Protein AF-A0A0F9K2M5-F1 (afdb_monomer_lite)

Foldseek 3Di:
DDDPVVVVLVQFDPPDPVRHFDWDWDLDDQWTWTAGPPPRDIDTRHRQGSVNVVVVVVVVVVVVVVVVVVVVVVVD

pLDDT: mean 70.19, std 9.75, range [43.81, 86.25]

Radius of gyration: 14.67 Å; chains: 1; bounding box: 29×24×43 Å

Sequence (76 aa):
MLPVMDRLEQAKCPPSPTGVHHWMIPSTGAEPIGHCQFCGTDRQFKGCSNYDWVDYQKANARNLELALKDARDENL

Structure (mmCIF, N/CA/C/O backbone):
data_AF-A0A0F9K2M5-F1
#
_entry.id   AF-A0A0F9K2M5-F1
#
loop_
_atom_site.group_PDB
_atom_site.id
_atom_site.type_symbol
_atom_site.label_atom_id
_atom_site.label_alt_id
_atom_site.label_comp_id
_atom_site.label_asym_id
_atom_site.label_entity_id
_atom_site.label_seq_id
_atom_site.pdbx_PDB_ins_code
_atom_site.Cartn_x
_atom_site.Cartn_y
_atom_site.Cartn_z
_atom_site.occupancy
_atom_site.B_iso_or_equiv
_atom_site.auth_seq_id
_atom_site.auth_comp_id
_atom_site.auth_asym_id
_atom_site.auth_atom_id
_atom_site.pdbx_PDB_model_num
ATOM 1 N N . MET A 1 1 ? 12.983 10.339 -7.082 1.00 48.00 1 MET A N 1
ATOM 2 C CA . MET A 1 1 ? 12.224 9.779 -5.942 1.00 48.00 1 MET A CA 1
ATOM 3 C C . MET A 1 1 ? 11.040 10.689 -5.678 1.00 48.00 1 MET A C 1
ATOM 5 O O . MET A 1 1 ? 11.267 11.876 -5.495 1.00 48.00 1 MET A O 1
ATOM 9 N N . LEU A 1 2 ? 9.809 10.173 -5.713 1.00 43.81 2 LEU A N 1
ATOM 10 C CA . LEU A 1 2 ? 8.630 10.971 -5.363 1.00 43.81 2 LEU A CA 1
ATOM 11 C C . LEU A 1 2 ? 8.584 11.230 -3.841 1.00 43.81 2 LEU A C 1
ATOM 13 O O . LEU A 1 2 ? 9.016 10.347 -3.076 1.00 43.81 2 LEU A O 1
ATOM 17 N N . PRO A 1 3 ? 8.072 12.399 -3.404 1.00 49.88 3 PRO A N 1
ATOM 18 C CA . PRO A 1 3 ? 7.848 12.711 -1.995 1.00 49.88 3 PRO A CA 1
ATOM 19 C C . PRO A 1 3 ? 7.028 11.614 -1.300 1.00 49.88 3 PRO A C 1
ATOM 21 O O . PRO A 1 3 ? 6.171 10.979 -1.911 1.00 49.88 3 PRO A O 1
ATOM 24 N N . VAL A 1 4 ? 7.289 11.373 -0.013 1.00 54.59 4 VAL A N 1
ATOM 25 C CA . VAL A 1 4 ? 6.624 10.311 0.772 1.00 54.59 4 VAL A CA 1
ATOM 26 C C . VAL A 1 4 ? 5.102 10.514 0.842 1.00 54.59 4 VAL A C 1
ATOM 28 O O . VAL A 1 4 ? 4.361 9.536 0.763 1.00 54.59 4 VAL A O 1
ATOM 31 N N . MET A 1 5 ? 4.628 11.765 0.906 1.00 53.78 5 MET A N 1
ATOM 32 C CA . MET A 1 5 ? 3.195 12.096 0.920 1.00 53.78 5 MET A CA 1
ATOM 33 C C . MET A 1 5 ? 2.460 11.618 -0.341 1.00 53.78 5 MET A C 1
ATOM 35 O O . MET A 1 5 ? 1.370 11.057 -0.236 1.00 53.78 5 MET A O 1
ATOM 39 N N . ASP A 1 6 ? 3.078 11.742 -1.518 1.00 62.09 6 ASP A N 1
ATOM 40 C CA . ASP A 1 6 ? 2.445 11.350 -2.782 1.00 62.09 6 ASP A CA 1
ATOM 41 C C . ASP A 1 6 ? 2.254 9.835 -2.886 1.00 62.09 6 ASP A C 1
ATOM 43 O O . ASP A 1 6 ? 1.326 9.371 -3.545 1.00 62.09 6 ASP A O 1
ATOM 47 N N . ARG A 1 7 ? 3.098 9.043 -2.211 1.00 61.06 7 ARG A N 1
ATOM 48 C CA . ARG A 1 7 ? 2.981 7.576 -2.210 1.00 61.06 7 ARG A CA 1
ATOM 49 C C . ARG A 1 7 ? 1.807 7.088 -1.367 1.00 61.06 7 ARG A C 1
ATOM 51 O O . ARG A 1 7 ? 1.175 6.107 -1.741 1.00 61.06 7 ARG A O 1
ATOM 58 N N . LEU A 1 8 ? 1.499 7.769 -0.260 1.00 65.25 8 LEU A N 1
ATOM 59 C CA . LEU A 1 8 ? 0.363 7.423 0.602 1.00 65.25 8 LEU A CA 1
ATOM 60 C C . LEU A 1 8 ? -0.972 7.746 -0.072 1.00 65.25 8 LEU A C 1
ATOM 62 O O . LEU A 1 8 ? -1.875 6.912 -0.063 1.00 65.25 8 LEU A O 1
ATOM 66 N N . GLU A 1 9 ? -1.083 8.899 -0.736 1.00 66.00 9 GLU A N 1
ATOM 67 C CA . GLU A 1 9 ? -2.246 9.199 -1.584 1.00 66.00 9 GLU A CA 1
ATOM 68 C C . GLU A 1 9 ? -2.361 8.186 -2.735 1.00 66.00 9 GLU A C 1
ATOM 70 O O . GLU A 1 9 ? -3.449 7.703 -3.058 1.00 66.00 9 GLU A O 1
ATOM 75 N N . GLN A 1 10 ? -1.226 7.7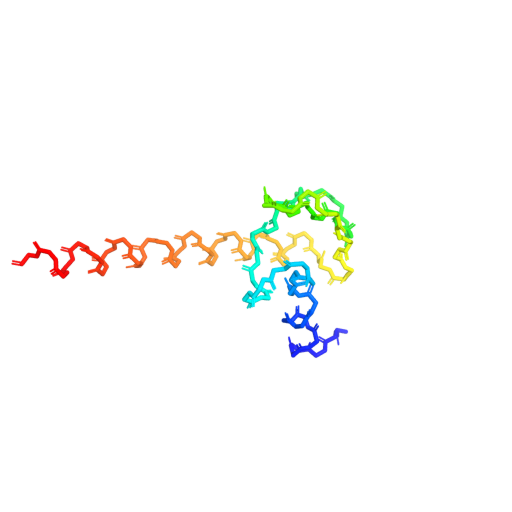60 -3.297 1.00 63.81 10 GLN A N 1
ATOM 76 C CA . GLN A 1 10 ? -1.174 6.683 -4.284 1.00 63.81 10 GLN A CA 1
ATOM 77 C C . GLN A 1 10 ? -1.403 5.272 -3.721 1.00 63.81 10 GLN A C 1
ATOM 79 O O . GLN A 1 10 ? -1.496 4.324 -4.493 1.00 63.81 10 GLN A O 1
ATOM 84 N N . ALA A 1 11 ? -1.536 5.093 -2.412 1.00 64.62 11 ALA A N 1
ATOM 85 C CA . ALA A 1 11 ? -1.951 3.821 -1.829 1.00 64.62 11 ALA A CA 1
ATOM 86 C C . ALA A 1 11 ? -3.470 3.761 -1.607 1.00 64.62 11 ALA A C 1
ATOM 88 O O . ALA A 1 11 ? -4.021 2.676 -1.410 1.00 64.62 11 ALA A O 1
ATOM 89 N N . LYS A 1 12 ? -4.174 4.901 -1.676 1.00 72.25 12 LYS A N 1
ATOM 90 C CA . LYS A 1 12 ? -5.618 4.937 -1.440 1.00 72.25 12 LYS A CA 1
ATOM 91 C C . LYS A 1 12 ? -6.402 4.234 -2.540 1.00 72.25 12 LYS A C 1
ATOM 93 O O . LYS A 1 12 ? -6.058 4.308 -3.720 1.00 72.25 12 LYS A O 1
ATOM 98 N N . CYS A 1 13 ? -7.483 3.570 -2.149 1.00 72.44 13 CYS A N 1
ATOM 99 C CA . CYS A 1 13 ? -8.418 2.928 -3.064 1.00 72.44 13 CYS A CA 1
ATOM 100 C C . CYS A 1 13 ? -9.636 3.851 -3.262 1.00 72.44 13 CYS A C 1
ATOM 102 O O . CYS A 1 13 ? -10.390 4.021 -2.306 1.00 72.44 13 CYS A O 1
ATOM 104 N N . PRO A 1 14 ? -9.856 4.444 -4.457 1.00 72.31 14 PRO A N 1
ATOM 105 C CA . PRO A 1 14 ? -10.987 5.348 -4.705 1.00 72.31 14 PRO A CA 1
ATOM 106 C C . PRO A 1 14 ? -12.377 4.787 -4.350 1.00 72.31 14 PRO A C 1
ATOM 108 O O . PRO A 1 14 ? -13.178 5.539 -3.806 1.00 72.31 14 PRO A O 1
ATOM 111 N N . PRO A 1 15 ? -12.690 3.498 -4.608 1.00 71.56 15 PRO A N 1
ATOM 112 C CA . PRO A 1 15 ? -13.978 2.920 -4.216 1.00 71.56 15 PRO A CA 1
ATOM 113 C C . PRO A 1 15 ? -14.078 2.567 -2.722 1.00 71.56 15 PRO A C 1
ATOM 115 O O . PRO A 1 15 ? -15.133 2.121 -2.277 1.00 71.56 15 PRO A O 1
ATOM 118 N N . SER A 1 16 ? -13.008 2.719 -1.936 1.00 72.75 16 SER A N 1
ATOM 119 C CA . SER A 1 16 ? -13.060 2.471 -0.497 1.00 72.75 16 SER A CA 1
ATOM 120 C C . SER A 1 16 ? -13.706 3.649 0.234 1.00 72.75 16 SER A C 1
ATOM 122 O O . SER A 1 16 ? -13.196 4.764 0.126 1.00 72.75 16 SER A O 1
ATOM 124 N N . PRO A 1 17 ? -14.748 3.430 1.057 1.00 70.31 17 PRO A N 1
ATOM 125 C CA . PRO A 1 17 ? -15.352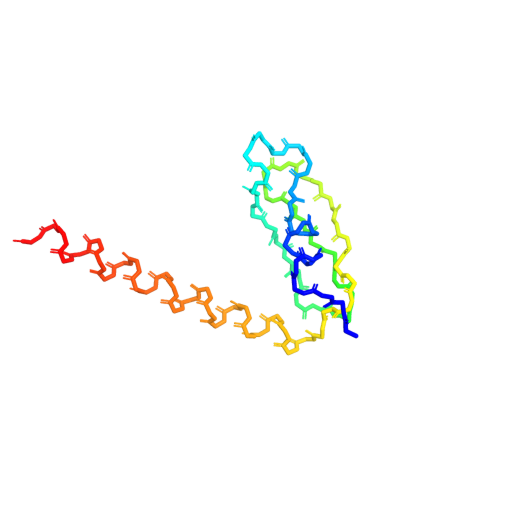 4.497 1.857 1.00 70.31 17 PRO A CA 1
ATOM 126 C C . PRO A 1 17 ? -14.388 5.068 2.910 1.00 70.31 17 PRO A C 1
ATOM 128 O O . PRO A 1 17 ? -14.554 6.202 3.345 1.00 70.31 17 PRO A O 1
ATOM 131 N N . THR A 1 18 ? -13.362 4.305 3.301 1.00 74.62 18 THR A N 1
ATOM 132 C CA . THR A 1 18 ? -12.296 4.740 4.219 1.00 74.62 18 THR A CA 1
ATOM 133 C C . THR A 1 18 ? -11.021 5.160 3.484 1.00 74.62 18 THR A C 1
ATOM 135 O O . THR A 1 18 ? -10.066 5.620 4.106 1.00 74.62 18 THR A O 1
ATOM 138 N N . GLY A 1 19 ? -10.975 4.986 2.160 1.00 67.56 19 GLY A N 1
ATOM 139 C CA . GLY A 1 19 ? -9.793 5.208 1.333 1.00 67.56 19 GLY A CA 1
ATOM 140 C C . GLY A 1 19 ? -8.700 4.144 1.478 1.00 67.56 19 GLY A C 1
ATOM 141 O O . GLY A 1 19 ? -7.711 4.222 0.754 1.00 67.56 19 GLY A O 1
ATOM 142 N N . VAL A 1 20 ? -8.849 3.140 2.349 1.00 66.88 20 VAL A N 1
ATOM 143 C CA . VAL A 1 20 ? -7.795 2.161 2.668 1.00 66.88 20 VAL A CA 1
ATOM 144 C C . VAL A 1 20 ? -8.320 0.748 2.438 1.00 66.88 20 VAL A C 1
ATOM 146 O O . VAL A 1 20 ? -9.005 0.181 3.283 1.00 66.88 20 VAL A O 1
ATOM 149 N N . HIS A 1 21 ? -7.980 0.164 1.289 1.00 71.94 21 HIS A N 1
ATOM 150 C CA . HIS A 1 21 ? -8.206 -1.254 1.010 1.00 71.94 21 HIS A CA 1
ATOM 151 C C . HIS A 1 21 ? -6.884 -1.985 0.789 1.00 71.94 21 HIS A C 1
ATOM 153 O O . HIS A 1 21 ? -5.882 -1.386 0.399 1.00 71.94 21 HIS A O 1
ATOM 159 N N . HIS A 1 22 ? -6.899 -3.293 1.049 1.00 74.88 22 HIS A N 1
ATOM 160 C CA . HIS A 1 22 ? -5.736 -4.155 0.891 1.00 74.88 22 HIS A CA 1
ATOM 161 C C . HIS A 1 22 ? -5.442 -4.404 -0.596 1.00 74.88 22 HIS A C 1
ATOM 163 O O . HIS A 1 22 ? -6.286 -4.935 -1.326 1.00 74.88 22 HIS A O 1
ATOM 169 N N . TRP A 1 23 ? -4.240 -4.027 -1.035 1.00 77.31 23 TRP A N 1
ATOM 170 C CA . TRP A 1 23 ? -3.742 -4.288 -2.384 1.00 77.31 23 TRP A CA 1
ATOM 171 C C . TRP A 1 23 ? -2.888 -5.555 -2.388 1.00 77.31 23 TRP A C 1
ATOM 173 O O . TRP A 1 23 ? -1.856 -5.620 -1.725 1.00 77.31 23 TRP A O 1
ATOM 183 N N . MET A 1 24 ? -3.293 -6.546 -3.174 1.00 78.25 24 MET A N 1
ATOM 184 C CA . MET A 1 24 ? -2.502 -7.733 -3.473 1.00 78.25 24 MET A CA 1
ATOM 185 C C . MET A 1 24 ? -1.563 -7.409 -4.629 1.00 78.25 24 MET A C 1
ATOM 187 O O . MET A 1 24 ? -1.985 -7.336 -5.781 1.00 78.25 24 MET A O 1
ATOM 191 N N . ILE A 1 25 ? -0.294 -7.168 -4.316 1.00 74.69 25 ILE A N 1
ATOM 192 C CA . ILE A 1 25 ? 0.714 -6.756 -5.293 1.00 74.69 25 ILE A CA 1
ATOM 193 C C . ILE A 1 25 ? 1.618 -7.960 -5.587 1.00 74.69 25 ILE A C 1
ATOM 195 O O . ILE A 1 25 ? 2.344 -8.396 -4.689 1.00 74.69 25 ILE A O 1
ATOM 199 N N . PRO A 1 26 ? 1.602 -8.519 -6.811 1.00 68.81 26 PRO A N 1
ATOM 200 C CA . PRO A 1 26 ? 2.545 -9.557 -7.194 1.00 68.81 26 PRO A CA 1
ATOM 201 C C . PRO A 1 26 ? 3.952 -8.951 -7.194 1.00 68.81 26 PRO A C 1
ATOM 203 O O . PRO A 1 26 ? 4.194 -7.924 -7.825 1.00 68.81 26 PRO A O 1
ATOM 206 N N . SER A 1 27 ? 4.892 -9.564 -6.469 1.00 63.38 27 SER A N 1
ATOM 207 C CA . SER A 1 27 ? 6.276 -9.076 -6.303 1.00 63.38 27 SER A CA 1
ATOM 208 C C . SER A 1 27 ? 7.147 -9.284 -7.554 1.00 63.38 27 SER A C 1
ATOM 210 O O . SER A 1 27 ? 8.318 -9.648 -7.465 1.00 63.38 27 SER A O 1
ATOM 212 N N . THR A 1 28 ? 6.563 -9.105 -8.736 1.00 62.19 28 THR A N 1
ATOM 213 C CA . THR A 1 28 ? 7.185 -9.356 -10.033 1.00 62.19 28 THR A CA 1
ATOM 214 C C . THR A 1 28 ? 7.137 -8.095 -10.887 1.00 62.19 28 THR A C 1
ATOM 216 O O . THR A 1 28 ? 6.059 -7.635 -11.260 1.00 62.19 28 THR A O 1
ATOM 219 N N . GLY A 1 29 ? 8.316 -7.585 -11.245 1.00 60.19 29 GLY A N 1
ATOM 220 C CA . GLY A 1 29 ? 8.481 -6.427 -12.126 1.00 60.19 29 GLY A CA 1
ATOM 221 C C . GLY A 1 29 ? 8.716 -5.110 -11.381 1.00 60.19 29 GLY A C 1
ATOM 222 O O . GLY A 1 29 ? 8.357 -4.957 -10.221 1.00 60.19 29 GLY A O 1
ATOM 223 N N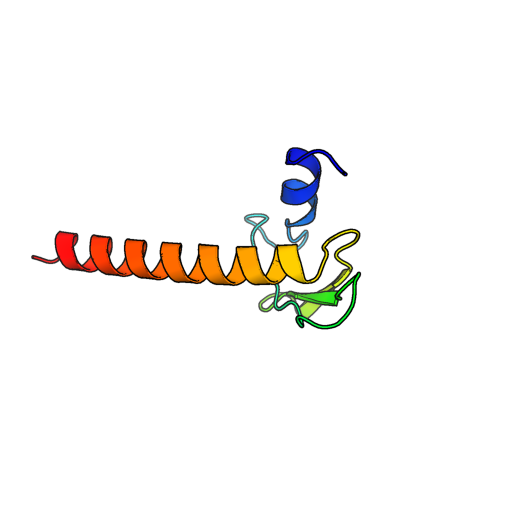 . ALA A 1 30 ? 9.336 -4.147 -12.070 1.00 65.50 30 ALA A N 1
ATOM 224 C CA . ALA A 1 30 ? 9.656 -2.822 -11.524 1.00 65.50 30 ALA A CA 1
ATOM 225 C C . ALA A 1 30 ? 8.429 -1.897 -11.368 1.00 65.50 30 ALA A C 1
ATOM 227 O O . ALA A 1 30 ? 8.521 -0.844 -10.741 1.00 65.50 30 ALA A O 1
ATOM 228 N N . GLU A 1 31 ? 7.293 -2.278 -11.959 1.00 75.81 31 GLU 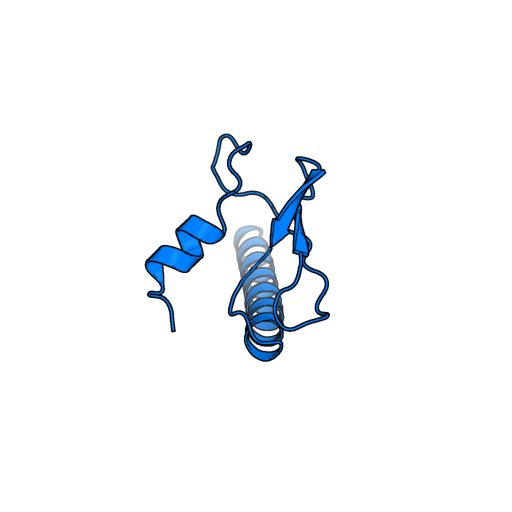A N 1
ATOM 229 C CA . GLU A 1 31 ? 6.029 -1.542 -11.895 1.00 75.81 31 GLU A CA 1
ATOM 230 C C . GLU A 1 31 ? 4.855 -2.522 -11.737 1.00 75.81 31 GLU A C 1
ATOM 232 O O . GLU A 1 31 ? 4.114 -2.760 -12.699 1.00 75.81 31 GLU A O 1
ATOM 237 N N . PRO A 1 32 ? 4.705 -3.171 -10.569 1.00 77.12 32 PRO A N 1
ATOM 238 C CA . PRO A 1 32 ? 3.714 -4.221 -10.410 1.00 77.12 32 PRO A CA 1
ATOM 239 C C . PRO A 1 32 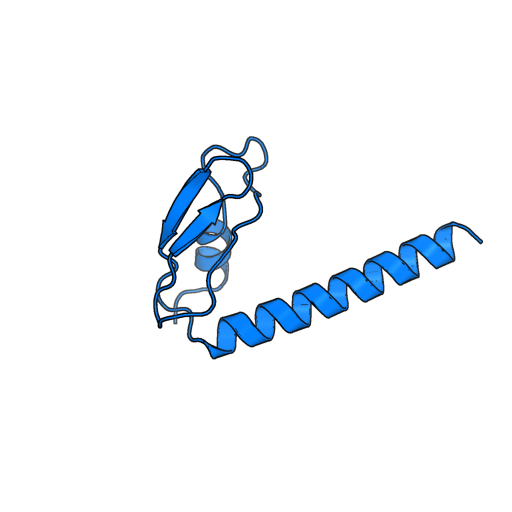? 2.290 -3.658 -10.430 1.00 77.12 32 PRO A C 1
ATOM 241 O O . PRO A 1 32 ? 2.025 -2.520 -10.024 1.00 77.12 32 PRO A O 1
ATOM 244 N N . ILE A 1 33 ? 1.361 -4.493 -10.889 1.00 81.88 33 ILE A N 1
ATOM 245 C CA . ILE A 1 33 ? -0.071 -4.203 -10.868 1.00 81.88 33 ILE A CA 1
ATOM 246 C C . ILE A 1 33 ? -0.652 -4.832 -9.606 1.00 81.88 33 ILE A C 1
ATOM 248 O O . ILE A 1 33 ? -0.732 -6.051 -9.503 1.00 81.88 33 ILE A O 1
ATOM 252 N N . GLY A 1 34 ? -1.035 -4.004 -8.639 1.00 82.19 34 GLY A N 1
ATOM 253 C CA . GLY A 1 34 ? -1.758 -4.446 -7.457 1.00 82.19 34 GLY A CA 1
ATOM 254 C C . GLY A 1 34 ? -3.244 -4.607 -7.725 1.00 82.19 34 GLY A C 1
ATOM 255 O O . GLY A 1 34 ? -3.863 -3.732 -8.325 1.00 82.19 34 GLY A O 1
ATOM 256 N N . HIS A 1 35 ? -3.814 -5.690 -7.214 1.00 82.25 35 HIS A N 1
ATOM 257 C CA . HIS A 1 35 ? -5.240 -5.977 -7.268 1.00 82.25 35 HIS A CA 1
ATOM 258 C C . HIS A 1 35 ? -5.886 -5.717 -5.905 1.00 82.25 35 HIS A C 1
ATOM 260 O O . HIS A 1 35 ? -5.439 -6.243 -4.886 1.00 82.25 35 HIS A O 1
ATOM 266 N N . CYS A 1 36 ? -6.935 -4.903 -5.850 1.00 83.00 36 CYS A N 1
ATOM 267 C CA . CYS A 1 36 ? -7.657 -4.650 -4.607 1.00 83.00 36 CYS A CA 1
ATOM 268 C C . CYS A 1 36 ? -8.493 -5.876 -4.221 1.00 83.00 36 CYS A C 1
ATOM 270 O O . CYS A 1 36 ? -9.425 -6.237 -4.939 1.00 83.00 36 CYS A O 1
ATOM 272 N N . GLN A 1 37 ? -8.221 -6.461 -3.052 1.00 76.00 37 GLN A N 1
ATOM 273 C CA . GLN A 1 37 ? -8.897 -7.674 -2.572 1.00 76.00 37 GLN A CA 1
ATOM 274 C C . GLN A 1 37 ? -10.421 -7.518 -2.444 1.00 76.00 37 GLN A C 1
ATOM 276 O O . GLN A 1 37 ? -11.155 -8.491 -2.588 1.00 76.00 37 GLN A O 1
ATOM 281 N N . PHE A 1 38 ? -10.898 -6.303 -2.169 1.00 76.56 38 PHE A N 1
ATOM 282 C CA . PHE A 1 38 ? -12.312 -6.046 -1.885 1.00 76.56 38 PHE A CA 1
ATOM 283 C C . PHE A 1 38 ? -13.084 -5.503 -3.087 1.00 76.56 38 PHE A C 1
ATOM 285 O O . PHE A 1 38 ? -14.267 -5.788 -3.238 1.00 76.56 38 PHE A O 1
ATOM 292 N N . CYS A 1 39 ? -12.435 -4.704 -3.935 1.00 79.75 39 CYS A N 1
ATOM 293 C CA . CYS A 1 39 ? -13.107 -4.006 -5.036 1.00 79.75 39 CYS A CA 1
ATOM 294 C C . CYS A 1 39 ? -12.875 -4.653 -6.399 1.00 79.75 39 CYS A C 1
ATOM 296 O O . CYS A 1 39 ? -13.515 -4.252 -7.366 1.00 79.75 39 CYS A O 1
ATOM 298 N N . GLY A 1 40 ? -11.905 -5.565 -6.508 1.00 78.94 40 GLY A N 1
ATOM 299 C CA . GLY A 1 40 ? -11.501 -6.144 -7.787 1.00 78.94 40 GLY A CA 1
ATOM 300 C C . GLY A 1 40 ? -10.839 -5.150 -8.750 1.00 78.94 40 GLY A C 1
ATOM 301 O O . GLY A 1 40 ? -10.678 -5.446 -9.927 1.00 78.94 40 GLY A O 1
ATOM 302 N N . THR A 1 41 ? -10.503 -3.945 -8.282 1.00 80.69 41 THR A N 1
ATOM 303 C CA . THR A 1 41 ? -9.860 -2.903 -9.093 1.00 80.69 41 THR A CA 1
ATOM 304 C C . THR A 1 41 ? -8.357 -3.135 -9.170 1.00 80.69 41 THR A C 1
ATOM 306 O O . THR A 1 41 ? -7.737 -3.451 -8.155 1.00 80.69 41 THR A O 1
ATOM 309 N N . ASP A 1 42 ? -7.778 -2.887 -10.342 1.00 83.56 42 ASP A N 1
ATOM 310 C CA . ASP A 1 42 ? -6.337 -2.951 -10.576 1.00 83.56 42 ASP A CA 1
ATOM 311 C C . ASP A 1 42 ? -5.678 -1.573 -10.485 1.00 83.56 42 ASP A C 1
ATOM 313 O O . ASP A 1 42 ? -6.262 -0.547 -10.849 1.00 83.56 42 ASP A O 1
ATOM 317 N N . ARG A 1 43 ? -4.424 -1.546 -10.030 1.00 77.38 43 ARG A N 1
ATOM 318 C CA . ARG A 1 43 ? -3.606 -0.334 -9.978 1.00 77.38 43 ARG A CA 1
ATOM 319 C C . ARG A 1 43 ? -2.144 -0.622 -10.278 1.00 77.38 43 ARG A C 1
ATOM 321 O O . ARG A 1 43 ? -1.543 -1.484 -9.653 1.00 77.38 43 ARG A O 1
ATOM 328 N N . GLN A 1 44 ? -1.539 0.179 -11.151 1.00 80.38 44 GLN A N 1
ATOM 329 C CA . GLN A 1 44 ? -0.096 0.138 -11.383 1.00 80.38 44 GLN A CA 1
ATOM 330 C C . GLN A 1 44 ? 0.659 0.973 -10.337 1.00 80.38 44 GLN A C 1
ATOM 332 O O . GLN A 1 44 ? 0.393 2.168 -10.179 1.00 80.38 44 GLN A O 1
ATOM 337 N N . PHE A 1 45 ? 1.623 0.359 -9.653 1.00 74.81 45 PHE A N 1
ATOM 338 C CA . PHE A 1 45 ? 2.520 1.034 -8.716 1.00 74.81 45 PHE A CA 1
ATOM 339 C C . PHE A 1 45 ? 3.822 1.395 -9.434 1.00 74.81 45 PHE A C 1
ATOM 341 O O . PHE A 1 45 ? 4.616 0.519 -9.766 1.00 74.81 45 PHE A O 1
ATOM 348 N N . LYS A 1 46 ? 4.035 2.687 -9.712 1.00 73.00 46 LYS A N 1
ATOM 349 C CA . LYS A 1 46 ? 5.212 3.175 -10.450 1.00 73.00 46 LYS A CA 1
ATOM 350 C C . LYS A 1 46 ? 6.346 3.559 -9.504 1.00 73.00 46 LYS A C 1
ATOM 352 O O . LYS A 1 46 ? 6.123 4.254 -8.515 1.00 73.00 46 LYS A O 1
ATOM 357 N N . GLY A 1 47 ? 7.574 3.173 -9.852 1.00 65.31 47 GLY A N 1
ATOM 358 C CA . GLY A 1 47 ? 8.778 3.584 -9.121 1.00 65.31 47 GLY A CA 1
ATOM 359 C C . GLY A 1 47 ? 8.997 2.872 -7.784 1.00 65.31 47 GLY A C 1
ATOM 360 O O . GLY A 1 47 ? 9.711 3.402 -6.934 1.00 65.31 47 GLY A O 1
ATOM 361 N N . CYS A 1 48 ? 8.399 1.694 -7.605 1.00 62.12 48 CYS A N 1
ATOM 362 C CA . CYS A 1 48 ? 8.673 0.809 -6.479 1.00 62.12 48 CYS A CA 1
ATOM 363 C C . CYS A 1 48 ? 9.621 -0.292 -6.956 1.00 62.12 48 CYS A C 1
ATOM 365 O O . CYS A 1 48 ? 9.234 -1.170 -7.727 1.00 62.12 48 CYS A O 1
ATOM 367 N N . SER A 1 49 ? 10.876 -0.235 -6.524 1.00 62.81 49 SER A N 1
ATOM 368 C CA . SER A 1 49 ? 11.834 -1.301 -6.797 1.00 62.81 49 SER A CA 1
ATOM 369 C C . SER A 1 49 ? 11.435 -2.578 -6.047 1.00 62.81 49 SER A C 1
ATOM 371 O O . SER A 1 49 ? 10.767 -2.523 -5.016 1.00 62.81 49 SER A O 1
ATOM 373 N N . ASN A 1 50 ? 11.888 -3.745 -6.516 1.00 58.84 50 ASN A N 1
ATOM 374 C CA . ASN A 1 50 ? 11.688 -5.013 -5.799 1.00 58.84 50 ASN A CA 1
ATOM 375 C C . ASN A 1 50 ? 12.134 -4.948 -4.323 1.00 58.84 50 ASN A C 1
ATOM 377 O O . ASN A 1 50 ? 11.552 -5.628 -3.482 1.00 58.84 50 ASN A O 1
ATOM 381 N N . TYR A 1 51 ? 13.126 -4.112 -3.999 1.00 54.78 51 TYR A N 1
ATOM 382 C CA . TYR A 1 51 ? 13.589 -3.896 -2.628 1.00 54.78 51 TYR A CA 1
ATOM 383 C C . TYR A 1 51 ? 12.545 -3.193 -1.755 1.00 54.78 51 TYR A C 1
ATOM 385 O O . TYR A 1 51 ? 12.321 -3.622 -0.625 1.00 54.78 51 TYR A O 1
ATOM 393 N N . ASP A 1 52 ? 11.841 -2.195 -2.300 1.00 61.19 52 ASP A N 1
ATOM 394 C CA . ASP A 1 52 ? 10.787 -1.473 -1.577 1.00 61.19 52 ASP A CA 1
ATOM 395 C C . ASP A 1 52 ? 9.652 -2.424 -1.143 1.00 61.19 52 ASP A C 1
ATOM 397 O O . ASP A 1 52 ? 9.067 -2.268 -0.069 1.00 61.19 52 ASP A O 1
ATOM 401 N N . TRP A 1 53 ? 9.370 -3.458 -1.944 1.00 61.38 53 TRP A N 1
ATOM 402 C CA . TRP A 1 53 ? 8.346 -4.463 -1.640 1.00 61.38 53 TRP A CA 1
ATOM 403 C C . TRP A 1 53 ? 8.779 -5.471 -0.575 1.00 61.38 53 TRP A C 1
ATOM 405 O O . TRP A 1 53 ? 7.977 -5.834 0.288 1.00 61.38 53 TRP A O 1
ATOM 415 N N . VAL A 1 54 ? 10.041 -5.904 -0.604 1.00 60.34 54 VAL A N 1
ATOM 416 C CA . VAL A 1 54 ? 10.608 -6.788 0.429 1.00 60.34 54 VAL A CA 1
ATOM 417 C C . VAL A 1 54 ? 10.615 -6.084 1.786 1.00 60.34 54 VAL A C 1
ATOM 419 O O . VAL A 1 54 ? 10.266 -6.693 2.800 1.00 60.34 54 VAL A O 1
ATOM 422 N N . ASP A 1 55 ? 10.957 -4.797 1.808 1.00 59.97 55 ASP A N 1
ATOM 423 C CA . ASP A 1 55 ? 10.944 -3.995 3.030 1.00 59.97 55 ASP A CA 1
ATOM 424 C C . ASP A 1 55 ? 9.519 -3.793 3.558 1.00 59.97 55 ASP A C 1
ATOM 426 O O . ASP A 1 55 ? 9.288 -3.935 4.762 1.00 59.97 55 ASP A O 1
ATOM 430 N N . TYR A 1 56 ? 8.539 -3.571 2.673 1.00 63.41 56 TYR A N 1
ATOM 431 C CA . TYR A 1 56 ? 7.129 -3.501 3.062 1.00 63.41 56 TYR A CA 1
ATOM 432 C C . TYR A 1 56 ? 6.621 -4.816 3.672 1.00 63.41 56 TYR A C 1
ATOM 434 O O . TYR A 1 56 ? 5.989 -4.795 4.728 1.00 63.41 56 TYR A O 1
ATOM 442 N N . GLN A 1 57 ? 6.927 -5.970 3.066 1.00 63.41 57 GLN A N 1
ATOM 443 C CA . GLN A 1 57 ? 6.519 -7.276 3.601 1.00 63.41 57 GLN A CA 1
ATOM 444 C C . GLN A 1 57 ? 7.120 -7.543 4.987 1.00 63.41 57 GLN A C 1
ATOM 446 O O . GLN A 1 57 ? 6.402 -7.965 5.894 1.00 63.41 57 GLN A O 1
ATOM 451 N N . LYS A 1 58 ? 8.413 -7.246 5.180 1.00 66.81 58 LYS A N 1
ATOM 452 C CA . LYS A 1 58 ? 9.083 -7.379 6.485 1.00 66.81 58 LYS A CA 1
ATOM 453 C C . LYS A 1 58 ? 8.484 -6.442 7.532 1.00 66.81 58 LYS A C 1
ATOM 455 O O . LYS A 1 58 ? 8.249 -6.863 8.664 1.00 66.81 58 LYS A O 1
ATOM 460 N N . ALA A 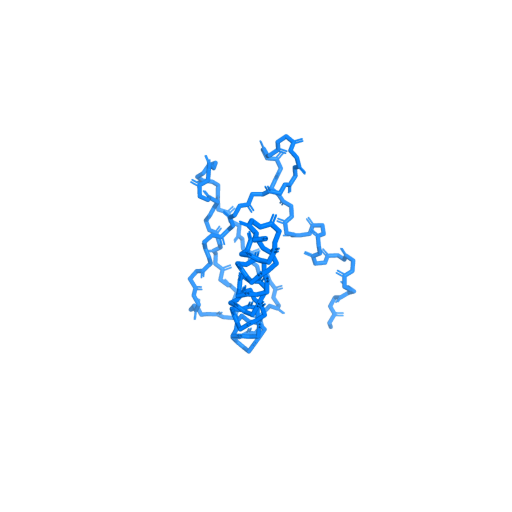1 59 ? 8.219 -5.188 7.163 1.00 68.56 59 ALA A N 1
ATOM 461 C CA . ALA A 1 59 ? 7.596 -4.217 8.056 1.00 68.56 59 ALA A CA 1
ATOM 462 C C . ALA A 1 59 ? 6.175 -4.642 8.452 1.00 68.56 59 ALA A C 1
ATOM 464 O O . ALA A 1 59 ? 5.826 -4.566 9.628 1.00 68.56 59 ALA A O 1
ATOM 465 N N . ASN A 1 60 ? 5.381 -5.140 7.501 1.00 72.81 60 ASN A N 1
ATOM 466 C CA . ASN A 1 60 ? 4.028 -5.619 7.764 1.00 72.81 60 ASN A CA 1
ATOM 467 C C . ASN A 1 60 ? 4.024 -6.862 8.668 1.00 72.81 60 ASN A C 1
ATOM 469 O O . ASN A 1 60 ? 3.257 -6.913 9.624 1.00 72.81 60 ASN A O 1
ATOM 473 N N . ALA A 1 61 ? 4.921 -7.825 8.424 1.00 74.50 61 ALA A N 1
ATOM 474 C CA . ALA A 1 61 ? 5.072 -9.007 9.275 1.00 74.50 61 ALA A CA 1
ATOM 475 C C . ALA A 1 61 ? 5.436 -8.631 10.722 1.00 74.50 61 ALA A C 1
ATOM 477 O O . ALA A 1 61 ? 4.806 -9.116 11.659 1.00 74.50 61 ALA A O 1
ATOM 478 N N . ARG A 1 62 ? 6.386 -7.703 10.905 1.00 76.69 62 ARG A N 1
ATOM 479 C CA . ARG A 1 62 ? 6.752 -7.182 12.231 1.00 76.69 62 ARG A CA 1
ATOM 480 C C . ARG A 1 62 ? 5.582 -6.473 12.914 1.00 76.69 62 ARG A C 1
ATOM 482 O O . ARG A 1 62 ? 5.357 -6.670 14.101 1.00 76.69 62 ARG A O 1
ATOM 489 N N . ASN A 1 63 ? 4.852 -5.629 12.186 1.00 75.38 63 ASN A N 1
ATOM 490 C CA . ASN A 1 63 ? 3.715 -4.901 12.750 1.00 75.38 63 ASN A CA 1
ATOM 491 C C . ASN A 1 63 ? 2.585 -5.855 13.165 1.00 75.38 63 ASN A C 1
ATOM 493 O O . ASN A 1 63 ? 1.957 -5.630 14.194 1.00 75.38 63 ASN A O 1
ATOM 497 N N . LEU A 1 64 ? 2.359 -6.931 12.405 1.00 78.50 64 LEU A N 1
ATOM 498 C CA . LEU A 1 64 ? 1.412 -7.980 12.772 1.00 78.50 64 LEU A CA 1
ATOM 499 C C . LEU A 1 64 ? 1.854 -8.718 14.043 1.00 78.50 64 LEU A C 1
ATOM 501 O O . LEU A 1 64 ? 1.033 -8.947 14.922 1.00 78.50 64 LEU A O 1
ATOM 505 N N . GLU A 1 65 ? 3.138 -9.060 14.164 1.00 83.12 65 GLU A N 1
ATOM 506 C CA . GLU A 1 65 ? 3.685 -9.699 15.368 1.00 83.12 65 GLU A CA 1
ATOM 507 C C . GLU A 1 65 ? 3.529 -8.810 16.611 1.00 83.12 65 GLU A C 1
ATOM 509 O O . GLU A 1 65 ? 3.098 -9.291 17.657 1.00 83.12 65 GLU A O 1
ATOM 514 N N . LEU A 1 66 ? 3.815 -7.509 16.484 1.00 82.94 66 LEU A N 1
ATOM 515 C CA . LEU A 1 66 ? 3.603 -6.533 17.556 1.00 82.94 66 LEU A CA 1
ATOM 516 C C . LEU A 1 66 ? 2.124 -6.440 17.944 1.00 82.94 66 LEU A C 1
ATOM 518 O O . LEU A 1 66 ? 1.807 -6.577 19.118 1.00 82.94 66 LEU A O 1
ATOM 522 N N . ALA A 1 67 ? 1.217 -6.311 16.972 1.00 78.31 67 ALA A N 1
ATOM 523 C CA . ALA A 1 67 ? -0.219 -6.247 17.241 1.00 78.31 67 ALA A CA 1
ATOM 524 C C . ALA A 1 67 ? -0.754 -7.525 17.914 1.00 78.31 67 ALA A C 1
ATOM 526 O O . ALA A 1 67 ? -1.601 -7.453 18.800 1.00 78.31 67 ALA A O 1
ATOM 527 N N . LEU A 1 68 ? -0.253 -8.702 17.521 1.00 86.25 68 LEU A N 1
ATOM 528 C CA . LEU A 1 68 ? -0.604 -9.976 18.155 1.00 86.25 68 LEU A CA 1
ATOM 529 C C . LEU A 1 68 ? -0.067 -10.078 19.586 1.00 86.25 68 LEU A C 1
ATOM 531 O O . LEU A 1 68 ? -0.724 -10.669 20.443 1.00 86.25 68 LEU A O 1
ATOM 535 N N . LYS A 1 69 ? 1.121 -9.523 19.845 1.00 86.19 69 LYS A N 1
ATOM 536 C CA . LYS A 1 69 ? 1.700 -9.462 21.186 1.00 86.19 69 LYS A CA 1
ATOM 537 C C . LYS A 1 69 ? 0.905 -8.515 22.085 1.00 86.19 69 LYS A C 1
ATOM 539 O O . LYS A 1 69 ? 0.512 -8.933 23.167 1.00 86.19 69 LYS A O 1
ATOM 544 N N . ASP A 1 70 ? 0.602 -7.313 21.608 1.00 82.50 70 ASP A N 1
ATOM 545 C CA . ASP A 1 70 ? -0.200 -6.332 22.344 1.00 82.50 70 ASP A CA 1
ATOM 546 C C . ASP A 1 70 ? -1.593 -6.904 22.670 1.00 82.50 70 ASP A C 1
ATOM 548 O O . ASP A 1 70 ? -2.023 -6.883 23.820 1.00 82.50 70 ASP A O 1
ATOM 552 N N . ALA A 1 71 ? -2.258 -7.545 21.700 1.00 79.75 71 ALA A N 1
ATOM 553 C CA . ALA A 1 71 ? -3.559 -8.189 21.914 1.00 79.75 71 ALA A CA 1
ATOM 554 C C . ALA A 1 71 ? -3.519 -9.359 22.917 1.00 79.75 71 ALA A C 1
ATOM 556 O O . ALA A 1 71 ? -4.528 -9.668 23.558 1.00 79.75 71 ALA A O 1
ATOM 557 N N . ARG A 1 72 ? -2.372 -10.041 23.038 1.00 81.69 72 ARG A N 1
ATOM 558 C CA . ARG A 1 72 ? -2.155 -11.095 24.035 1.00 81.69 72 ARG A CA 1
ATOM 559 C C . ARG A 1 72 ? -1.951 -10.506 25.429 1.00 81.69 72 ARG A C 1
ATOM 561 O O . ARG A 1 72 ? -2.489 -11.065 26.380 1.00 81.69 72 ARG A O 1
ATOM 568 N N . ASP A 1 73 ? -1.194 -9.419 25.534 1.00 75.81 73 ASP A N 1
ATOM 569 C CA . ASP A 1 73 ? -0.890 -8.756 26.804 1.00 75.81 73 ASP A CA 1
ATOM 570 C C . ASP A 1 73 ? -2.122 -8.012 27.367 1.00 75.81 73 ASP A C 1
ATOM 572 O O . ASP A 1 73 ? -2.275 -7.929 28.579 1.00 75.81 73 ASP A O 1
ATOM 576 N N . GLU A 1 74 ? -3.050 -7.550 26.520 1.00 69.31 74 GLU A N 1
ATOM 577 C CA . GLU A 1 74 ? -4.333 -6.954 26.946 1.00 69.31 74 GLU A CA 1
ATOM 578 C C . GLU A 1 74 ? -5.389 -7.976 27.425 1.00 69.31 74 GLU A C 1
ATOM 580 O O . GLU A 1 74 ? -6.383 -7.592 28.040 1.00 69.31 74 GLU A O 1
ATOM 585 N N . ASN A 1 75 ? -5.204 -9.274 27.149 1.00 56.97 75 ASN A N 1
ATOM 586 C CA . ASN A 1 75 ? -6.130 -10.353 27.539 1.00 56.97 75 ASN A CA 1
ATOM 587 C C . ASN A 1 75 ? -5.672 -11.149 28.782 1.00 56.97 75 ASN A C 1
ATOM 589 O O . ASN A 1 75 ? -6.209 -12.231 29.044 1.00 56.97 75 ASN A O 1
ATOM 593 N N . LEU A 1 76 ? -4.680 -10.650 29.528 1.00 50.97 76 LEU A N 1
ATOM 594 C CA . LEU A 1 76 ? -4.043 -11.311 30.678 1.00 50.97 76 LEU A CA 1
ATOM 595 C C . LEU A 1 76 ? -4.089 -10.417 31.923 1.00 50.97 76 LEU A C 1
ATOM 597 O O . LEU A 1 76 ? -4.286 -10.983 33.023 1.00 50.97 76 LEU A O 1
#

Organism: NCBI:txid412755

Secondary structure (DSSP, 8-state):
---HHHHHHTT--TT-TTS---EE--S-SSS-EEEETTT--EEE-TT--HHHHHHHHHHHHHHHHHHHHHHHHTT-